Protein AF-A0A934UIN5-F1 (afdb_monomer_lite)

Secondary structure (DSSP, 8-state):
-HHHHHHHHHHHHHHHHHHHHHHTT-TTHHHHHHHHHHHHHHHHHHHHHHHH---HHHHHHHHHHHHHHHHHHHHHHHHHTTT-HHHHHHHHHHHHHHHHHHHHHHHHHHHHHHHHHHTT-

Sequence (121 aa):
MAPVLMVLVFIVFLTLSVLNLTVNKNDKFDLYILYGIVMSAMSICCFINYILRPTVVNLFAMIMVICFLLSDIFFVFNKYSHELLIFRLIRNTTQSLAYYFMARYFLLLKNNKRYNKLNHN

Radius of gyration: 17.08 Å; chains: 1; bounding box: 48×26×50 Å

pLDDT: mean 75.98, std 8.32, range [48.25, 90.38]

Structure (mmCIF, N/CA/C/O backbone):
data_AF-A0A934UIN5-F1
#
_entry.id   AF-A0A934UIN5-F1
#
loop_
_atom_site.group_PDB
_atom_site.id
_atom_site.type_symbol
_atom_site.label_atom_id
_atom_site.label_alt_id
_atom_site.label_comp_id
_atom_site.label_asym_id
_atom_site.label_entity_id
_atom_site.label_seq_id
_atom_site.pdbx_PDB_ins_code
_atom_site.Cartn_x
_atom_site.Cartn_y
_atom_site.Cartn_z
_atom_site.occupancy
_atom_site.B_iso_or_equiv
_atom_site.auth_seq_id
_atom_site.auth_comp_id
_atom_site.auth_asym_id
_atom_site.auth_atom_id
_atom_site.pdbx_PDB_model_num
ATOM 1 N N . MET A 1 1 ? 0.378 14.929 10.202 1.00 52.34 1 MET A N 1
ATOM 2 C CA . MET A 1 1 ? -0.060 15.010 8.786 1.00 52.34 1 MET A CA 1
ATOM 3 C C . MET A 1 1 ? 1.114 14.978 7.807 1.00 52.34 1 MET A C 1
ATOM 5 O O . MET A 1 1 ? 1.077 14.152 6.907 1.00 52.34 1 MET A O 1
ATOM 9 N N . ALA A 1 2 ? 2.177 15.767 8.017 1.00 58.66 2 ALA A N 1
ATOM 10 C CA . ALA A 1 2 ? 3.387 15.774 7.178 1.00 58.66 2 ALA A CA 1
ATOM 11 C C . ALA A 1 2 ? 3.982 14.390 6.800 1.00 58.66 2 ALA A C 1
ATOM 13 O O . ALA A 1 2 ? 4.235 14.181 5.615 1.00 58.66 2 ALA A O 1
ATOM 14 N N . PRO A 1 3 ? 4.144 13.410 7.718 1.00 68.00 3 PRO A N 1
ATOM 15 C CA . PRO A 1 3 ? 4.728 12.115 7.346 1.00 68.00 3 PRO A CA 1
ATOM 16 C C . PRO A 1 3 ? 3.817 11.289 6.427 1.00 68.00 3 PRO A C 1
ATOM 18 O O . PRO A 1 3 ? 4.299 10.594 5.543 1.00 68.00 3 PRO A O 1
ATOM 21 N N . VAL A 1 4 ? 2.494 11.402 6.583 1.00 64.25 4 VAL A N 1
ATOM 22 C CA . VAL A 1 4 ? 1.523 10.684 5.739 1.00 64.25 4 VAL A CA 1
ATOM 23 C C . VAL A 1 4 ? 1.521 11.257 4.322 1.00 64.25 4 VAL A C 1
ATOM 25 O O . VAL A 1 4 ? 1.500 10.503 3.355 1.00 64.25 4 VAL A O 1
ATOM 28 N N . LEU A 1 5 ? 1.604 12.585 4.199 1.00 69.69 5 LEU A N 1
ATOM 29 C CA . LEU A 1 5 ? 1.690 13.260 2.905 1.00 69.69 5 LEU A CA 1
ATOM 30 C C . LEU A 1 5 ? 2.989 12.898 2.167 1.00 69.69 5 LEU A C 1
ATOM 32 O O . LEU A 1 5 ? 2.958 12.636 0.970 1.00 69.69 5 LEU A O 1
ATOM 36 N N . MET A 1 6 ? 4.114 12.825 2.883 1.00 73.06 6 MET A N 1
ATOM 37 C CA . MET A 1 6 ? 5.400 12.422 2.307 1.00 73.06 6 MET A CA 1
ATOM 38 C C . MET A 1 6 ? 5.351 10.993 1.750 1.00 73.06 6 MET A C 1
ATOM 40 O O . MET A 1 6 ? 5.778 10.757 0.621 1.00 73.06 6 MET A O 1
ATOM 44 N N . VAL A 1 7 ? 4.773 10.053 2.509 1.00 70.62 7 VAL A N 1
ATOM 45 C CA . VAL A 1 7 ? 4.575 8.664 2.061 1.00 70.62 7 VAL A CA 1
ATOM 46 C C . VAL A 1 7 ? 3.653 8.607 0.841 1.00 70.62 7 VAL A C 1
ATOM 48 O O . VAL A 1 7 ? 3.939 7.879 -0.106 1.00 70.62 7 VAL A O 1
ATOM 51 N N . LEU A 1 8 ? 2.587 9.411 0.821 1.00 71.94 8 LEU A N 1
ATOM 52 C CA . LEU A 1 8 ? 1.665 9.491 -0.312 1.00 71.94 8 LEU A CA 1
ATOM 53 C C . LEU A 1 8 ? 2.375 9.955 -1.594 1.00 71.94 8 LEU A C 1
ATOM 55 O O . LEU A 1 8 ? 2.278 9.292 -2.623 1.00 71.94 8 LEU A O 1
ATOM 59 N N . VAL A 1 9 ? 3.119 11.065 -1.524 1.00 73.62 9 VAL A N 1
ATOM 60 C CA . VAL A 1 9 ? 3.866 11.618 -2.668 1.00 73.62 9 VAL A CA 1
ATOM 61 C C . VAL A 1 9 ? 4.907 10.619 -3.171 1.00 73.62 9 VAL A C 1
ATOM 63 O O . VAL A 1 9 ? 5.037 10.418 -4.378 1.00 73.62 9 VAL A O 1
ATOM 66 N N . PHE A 1 10 ? 5.599 9.941 -2.253 1.00 76.25 10 PHE A N 1
ATOM 67 C CA . PHE A 1 10 ? 6.572 8.909 -2.594 1.00 76.25 10 PHE A CA 1
ATOM 68 C C . PHE A 1 10 ? 5.933 7.736 -3.355 1.00 76.25 10 PHE A C 1
ATOM 70 O O . PHE A 1 10 ? 6.457 7.307 -4.381 1.00 76.25 10 PHE A O 1
ATOM 77 N N . ILE A 1 11 ? 4.763 7.261 -2.918 1.00 72.62 11 ILE A N 1
ATOM 78 C CA . ILE A 1 11 ? 4.034 6.173 -3.592 1.00 72.62 11 ILE A CA 1
ATOM 79 C C . ILE A 1 11 ? 3.545 6.602 -4.978 1.00 72.62 11 ILE A C 1
ATOM 81 O O . ILE A 1 11 ? 3.674 5.835 -5.934 1.00 72.62 11 ILE A O 1
ATOM 85 N N . VAL A 1 12 ? 3.025 7.824 -5.118 1.00 74.56 12 VAL A N 1
ATOM 86 C CA . VAL A 1 12 ? 2.583 8.356 -6.419 1.00 74.56 12 VAL A CA 1
ATOM 87 C C . VAL A 1 12 ? 3.756 8.428 -7.398 1.00 74.56 12 VAL A C 1
ATOM 89 O O . VAL A 1 12 ? 3.642 7.946 -8.526 1.00 74.56 12 VAL A O 1
ATOM 92 N N . PHE A 1 13 ? 4.904 8.947 -6.957 1.00 80.12 13 PHE A N 1
ATOM 93 C CA . PHE A 1 13 ? 6.120 9.010 -7.771 1.00 80.12 13 PHE A CA 1
ATOM 94 C C . PHE A 1 13 ? 6.579 7.620 -8.235 1.00 80.12 13 PHE A C 1
ATOM 96 O O . PHE A 1 13 ? 6.880 7.407 -9.416 1.00 80.12 13 PHE A O 1
ATOM 103 N N . LEU A 1 14 ? 6.585 6.649 -7.319 1.00 73.25 14 LEU A N 1
ATOM 104 C CA . LEU A 1 14 ? 6.948 5.275 -7.645 1.00 73.25 14 LEU A CA 1
ATOM 105 C C . LEU A 1 14 ? 5.963 4.630 -8.631 1.00 73.25 14 LEU A C 1
ATOM 107 O O . LEU A 1 14 ? 6.390 3.926 -9.545 1.00 73.25 14 LEU A O 1
ATOM 111 N N . THR A 1 15 ? 4.667 4.914 -8.502 1.00 69.69 15 THR A N 1
ATOM 112 C CA . THR A 1 15 ? 3.630 4.391 -9.407 1.00 69.69 15 THR A CA 1
ATOM 113 C C . THR A 1 15 ? 3.806 4.928 -10.830 1.00 69.69 15 THR A C 1
ATOM 115 O O . THR A 1 15 ? 3.761 4.157 -11.788 1.00 69.69 15 THR A O 1
ATOM 118 N N . LEU A 1 16 ? 4.088 6.229 -10.982 1.00 71.94 16 LEU A N 1
ATOM 119 C CA . LEU A 1 16 ? 4.391 6.841 -12.285 1.00 71.94 16 LEU A CA 1
ATOM 120 C C . LEU A 1 16 ? 5.654 6.241 -12.918 1.00 71.94 16 LEU A C 1
ATOM 122 O O . LEU A 1 16 ? 5.686 5.982 -14.121 1.00 71.94 16 LEU A O 1
ATOM 126 N N . SER A 1 17 ? 6.671 5.961 -12.101 1.00 74.81 17 SER A N 1
ATOM 127 C CA . SER A 1 17 ? 7.913 5.327 -12.557 1.00 74.81 17 SER A CA 1
ATOM 128 C C . SER A 1 17 ? 7.667 3.915 -13.103 1.00 74.81 17 SER A C 1
ATOM 130 O O . SER A 1 17 ? 8.157 3.572 -14.180 1.00 74.81 17 SER A O 1
ATOM 132 N N . VAL A 1 18 ? 6.860 3.110 -12.399 1.00 69.50 18 VAL A N 1
ATOM 133 C CA . VAL A 1 18 ? 6.463 1.759 -12.838 1.00 69.50 18 VAL A CA 1
ATOM 134 C C . VAL A 1 18 ? 5.651 1.794 -14.130 1.00 69.50 18 VAL A C 1
ATOM 136 O O . VAL A 1 18 ? 5.862 0.958 -15.016 1.00 69.50 18 VAL A O 1
ATOM 139 N N . LEU A 1 19 ? 4.728 2.751 -14.242 1.00 67.94 19 LEU A N 1
ATOM 140 C CA . LEU A 1 19 ? 3.887 2.902 -15.423 1.00 67.94 19 LEU A CA 1
ATOM 141 C C . LEU A 1 19 ? 4.747 3.199 -16.658 1.00 67.94 19 LEU A C 1
ATOM 143 O O . LEU A 1 19 ? 4.625 2.508 -17.667 1.00 67.94 19 LEU A O 1
ATOM 147 N N . ASN A 1 20 ? 5.688 4.140 -16.538 1.00 71.50 20 ASN A N 1
ATOM 148 C CA . ASN A 1 20 ? 6.601 4.506 -17.622 1.00 71.50 20 ASN A CA 1
ATOM 149 C C . ASN A 1 20 ? 7.514 3.335 -18.046 1.00 71.50 20 ASN A C 1
ATOM 151 O O . ASN A 1 20 ? 7.746 3.109 -19.232 1.00 71.50 20 ASN A O 1
ATOM 155 N N . LEU A 1 21 ? 7.983 2.534 -17.081 1.00 68.44 21 LEU A N 1
ATOM 156 C CA . LEU A 1 21 ? 8.758 1.313 -17.341 1.00 68.44 21 LEU A CA 1
ATOM 157 C C . LEU A 1 21 ? 7.955 0.246 -18.098 1.00 68.44 21 LEU A C 1
ATOM 159 O O . LEU A 1 21 ? 8.513 -0.451 -18.944 1.00 68.44 21 LEU A O 1
ATOM 163 N N . THR A 1 22 ? 6.662 0.120 -17.796 1.00 67.69 22 THR A N 1
ATOM 164 C CA . THR A 1 22 ? 5.790 -0.902 -18.389 1.00 67.69 22 THR A CA 1
ATOM 165 C C . THR A 1 22 ? 5.358 -0.552 -19.811 1.00 67.69 22 THR A C 1
ATOM 167 O O . THR A 1 22 ? 5.338 -1.444 -20.656 1.00 67.69 22 THR A O 1
ATOM 170 N N . VAL A 1 23 ? 5.095 0.731 -20.096 1.00 67.06 23 VAL A N 1
ATOM 171 C CA . VAL A 1 23 ? 4.791 1.235 -21.453 1.00 67.06 23 VAL A CA 1
ATOM 172 C C . VAL A 1 23 ? 5.918 0.905 -22.434 1.00 67.06 23 VAL A C 1
ATOM 174 O O . VAL A 1 23 ? 5.664 0.537 -23.574 1.00 67.06 23 VAL A O 1
ATOM 177 N N . ASN A 1 24 ? 7.171 1.019 -21.994 1.00 65.06 24 ASN A N 1
ATOM 178 C CA . ASN A 1 24 ? 8.313 1.009 -22.904 1.00 65.06 24 ASN A CA 1
ATOM 179 C C . ASN A 1 24 ? 8.824 -0.401 -23.270 1.00 65.06 24 ASN A C 1
ATOM 181 O O . ASN A 1 24 ? 9.740 -0.519 -24.080 1.00 65.06 24 ASN A O 1
ATOM 185 N N . LYS A 1 25 ? 8.326 -1.470 -22.623 1.00 64.69 25 LYS A N 1
ATOM 186 C CA . LYS A 1 25 ? 8.998 -2.788 -22.646 1.00 64.69 25 LYS A CA 1
ATOM 187 C C . LYS A 1 25 ? 8.112 -4.031 -22.795 1.00 64.69 25 LYS A C 1
ATOM 189 O O . LYS A 1 25 ? 8.685 -5.114 -22.855 1.00 64.69 25 LYS A O 1
ATOM 194 N N . ASN A 1 26 ? 6.777 -3.946 -22.814 1.00 63.16 26 ASN A N 1
ATOM 195 C CA . ASN A 1 26 ? 5.939 -5.156 -22.746 1.00 63.16 26 ASN A CA 1
ATOM 196 C C . ASN A 1 26 ? 4.723 -5.171 -23.687 1.00 63.16 26 ASN A C 1
ATOM 198 O O . ASN A 1 26 ? 3.853 -4.313 -23.591 1.00 63.16 26 ASN A O 1
ATOM 202 N N . ASP A 1 27 ? 4.574 -6.271 -24.435 1.00 61.88 27 ASP A N 1
ATOM 203 C CA . ASP A 1 27 ? 3.399 -6.596 -25.271 1.00 61.88 27 ASP A CA 1
ATOM 204 C C . ASP A 1 27 ? 2.132 -6.940 -24.457 1.00 61.88 27 ASP A C 1
ATOM 206 O O . ASP A 1 27 ? 1.035 -7.038 -24.996 1.00 61.88 27 ASP A O 1
ATOM 210 N N . LYS A 1 28 ? 2.254 -7.131 -23.134 1.00 65.94 28 LYS A N 1
ATOM 211 C CA . LYS A 1 28 ? 1.137 -7.441 -22.212 1.00 65.94 28 LYS A CA 1
ATOM 212 C C . LYS A 1 28 ? 0.653 -6.216 -21.432 1.00 65.94 28 LYS A C 1
ATOM 214 O O . LYS A 1 28 ? 0.300 -6.326 -20.256 1.00 65.94 28 LYS A O 1
ATOM 219 N N . PHE A 1 29 ? 0.689 -5.052 -22.071 1.00 67.69 29 PHE A N 1
ATOM 220 C CA . PHE A 1 29 ? 0.358 -3.757 -21.477 1.00 67.69 29 PHE A CA 1
ATOM 221 C C . PHE A 1 29 ? -1.050 -3.727 -20.843 1.00 67.69 29 PHE A C 1
ATOM 223 O O . PHE A 1 29 ? -1.213 -3.230 -19.727 1.00 67.69 29 PHE A O 1
ATOM 230 N N . ASP A 1 30 ? -2.033 -4.381 -21.471 1.00 71.69 30 ASP A N 1
ATOM 231 C CA . ASP A 1 30 ? -3.433 -4.397 -21.019 1.00 71.69 30 ASP A CA 1
ATOM 232 C C . ASP A 1 30 ? -3.640 -4.998 -19.621 1.00 71.69 30 ASP A C 1
ATOM 234 O O . ASP A 1 30 ? -4.419 -4.473 -18.822 1.00 71.69 30 ASP A O 1
ATOM 238 N N . LEU A 1 31 ? -2.916 -6.070 -19.275 1.00 71.81 31 LEU A N 1
ATOM 239 C CA . LEU A 1 31 ? -3.041 -6.708 -17.956 1.00 71.81 31 LEU A CA 1
ATOM 240 C C . LEU A 1 31 ? -2.528 -5.796 -16.836 1.00 71.81 31 LEU A C 1
ATOM 242 O O . LEU A 1 31 ? -3.091 -5.778 -15.741 1.00 71.81 31 LEU A O 1
ATOM 246 N N . TYR A 1 32 ? -1.477 -5.020 -17.112 1.00 71.94 32 TYR A N 1
ATOM 247 C CA . TYR A 1 32 ? -0.925 -4.063 -16.156 1.00 71.94 32 TYR A CA 1
ATOM 248 C C . TYR A 1 32 ? -1.827 -2.836 -15.986 1.00 71.94 32 TYR A C 1
ATOM 250 O O . TYR A 1 32 ? -1.966 -2.347 -14.864 1.00 71.94 32 TYR A O 1
ATOM 258 N N . ILE A 1 33 ? -2.488 -2.378 -17.056 1.00 72.75 33 ILE A N 1
ATOM 259 C CA . ILE A 1 33 ? -3.493 -1.308 -16.968 1.00 72.75 33 ILE A CA 1
ATOM 260 C C . ILE A 1 33 ? -4.687 -1.758 -16.127 1.00 72.75 33 ILE A C 1
ATOM 262 O O . ILE A 1 33 ? -5.054 -1.061 -15.180 1.00 72.75 33 ILE A O 1
ATOM 266 N N . LEU A 1 34 ? -5.269 -2.924 -16.434 1.00 77.06 34 LEU A N 1
ATOM 267 C CA . LEU A 1 34 ? -6.405 -3.470 -15.683 1.00 77.06 34 LEU A CA 1
ATOM 268 C C . LEU A 1 34 ? -6.066 -3.565 -14.190 1.00 77.06 34 LEU A C 1
ATOM 270 O O . LEU A 1 34 ? -6.836 -3.135 -13.333 1.00 77.06 34 LEU A O 1
ATOM 274 N N . TYR A 1 35 ? -4.875 -4.076 -13.887 1.00 74.94 35 TYR A N 1
ATOM 275 C CA . TYR A 1 35 ? -4.374 -4.184 -12.526 1.00 74.94 35 TYR A CA 1
ATOM 276 C C . TYR A 1 35 ? -4.229 -2.818 -11.829 1.00 74.94 35 TYR A C 1
ATOM 278 O O . TYR A 1 35 ? -4.686 -2.655 -10.696 1.00 74.94 35 TYR A O 1
ATOM 286 N N . GLY A 1 36 ? -3.672 -1.812 -12.512 1.00 72.69 36 GLY A N 1
ATOM 287 C CA . GLY A 1 36 ? -3.577 -0.442 -11.994 1.00 72.69 36 GLY A CA 1
ATOM 288 C C . GLY A 1 36 ? -4.945 0.202 -11.726 1.00 72.69 36 GLY A C 1
ATOM 289 O O . GLY A 1 36 ? -5.124 0.885 -10.714 1.00 72.69 36 GLY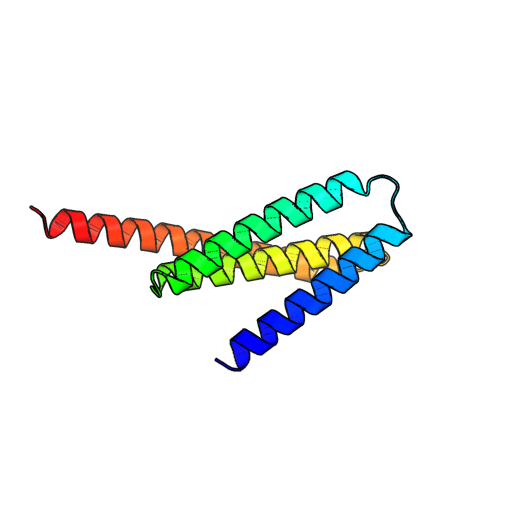 A O 1
ATOM 290 N N . ILE A 1 37 ? -5.942 -0.061 -12.576 1.00 79.31 37 ILE A N 1
ATOM 291 C CA . ILE A 1 37 ? -7.321 0.416 -12.383 1.00 79.31 37 ILE A CA 1
ATOM 292 C C . ILE A 1 37 ? -7.939 -0.219 -11.132 1.00 79.31 37 ILE A C 1
ATOM 294 O O . ILE A 1 37 ? -8.471 0.494 -10.283 1.00 79.31 37 ILE A O 1
ATOM 298 N N . VAL A 1 38 ? -7.822 -1.539 -10.968 1.00 81.75 38 VAL A N 1
ATOM 299 C CA . VAL A 1 38 ? -8.354 -2.240 -9.785 1.00 81.75 38 VAL A CA 1
ATOM 300 C C . VAL A 1 38 ? -7.708 -1.714 -8.501 1.00 81.75 38 VAL A C 1
ATOM 302 O O . VAL A 1 38 ? -8.408 -1.415 -7.530 1.00 81.75 38 VAL A O 1
ATOM 305 N N . MET A 1 39 ? -6.385 -1.538 -8.506 1.00 76.75 39 MET A N 1
ATOM 306 C CA . MET A 1 39 ? -5.650 -1.029 -7.346 1.00 76.75 39 MET A CA 1
ATOM 307 C C . MET A 1 39 ? -6.000 0.425 -7.012 1.00 76.75 39 MET A C 1
ATOM 309 O O . MET A 1 39 ? -6.175 0.764 -5.838 1.00 76.75 39 MET A O 1
ATOM 313 N N . SER A 1 40 ? -6.157 1.286 -8.020 1.00 77.25 40 SER A N 1
ATOM 314 C CA . SER A 1 40 ? -6.571 2.678 -7.804 1.00 77.25 40 SER A CA 1
ATOM 315 C C . SER A 1 40 ? -7.999 2.775 -7.260 1.00 77.25 40 SER A C 1
ATOM 317 O O . SER A 1 40 ? -8.219 3.506 -6.294 1.00 77.25 40 SER A O 1
ATOM 319 N N . ALA A 1 41 ? -8.941 1.976 -7.774 1.00 78.75 41 ALA A N 1
ATOM 320 C CA . ALA A 1 41 ? -10.304 1.903 -7.248 1.00 78.75 41 ALA A CA 1
ATOM 321 C C . ALA A 1 41 ? -10.328 1.462 -5.772 1.00 78.75 41 ALA A C 1
ATOM 323 O O . ALA A 1 41 ? -10.968 2.113 -4.944 1.00 78.75 41 ALA A O 1
ATOM 324 N N . MET A 1 42 ? -9.568 0.417 -5.415 1.00 78.81 42 MET A N 1
ATOM 325 C CA . MET A 1 42 ? -9.436 -0.049 -4.025 1.00 78.81 42 MET A CA 1
ATOM 326 C C . MET A 1 42 ? -8.873 1.034 -3.095 1.00 78.81 42 MET A C 1
ATOM 328 O O . MET A 1 42 ? -9.383 1.239 -1.989 1.00 78.81 42 MET A O 1
ATOM 332 N N . SER A 1 43 ? -7.854 1.764 -3.557 1.00 77.50 43 SER A N 1
ATOM 333 C CA . SER A 1 43 ? -7.258 2.872 -2.807 1.00 77.50 43 SER A CA 1
ATOM 334 C C . SER A 1 43 ? -8.251 4.009 -2.586 1.00 77.50 43 SER A C 1
ATOM 336 O O . SER A 1 43 ? -8.469 4.415 -1.444 1.00 77.50 43 SER A O 1
ATOM 338 N N . ILE A 1 44 ? -8.945 4.451 -3.639 1.00 77.81 44 ILE A N 1
ATOM 339 C CA . ILE A 1 44 ? -9.971 5.500 -3.555 1.00 77.81 44 ILE A CA 1
ATOM 340 C C . ILE A 1 44 ? -11.078 5.094 -2.575 1.00 77.81 44 ILE A C 1
ATOM 342 O O . ILE A 1 44 ? -11.444 5.884 -1.704 1.00 77.81 44 ILE A O 1
ATOM 346 N N . CYS A 1 45 ? -11.556 3.847 -2.636 1.00 77.19 45 CYS A N 1
ATOM 347 C CA . CYS A 1 45 ? -12.541 3.337 -1.683 1.00 77.19 45 CYS A CA 1
ATOM 348 C C . CYS A 1 45 ? -12.039 3.394 -0.231 1.00 77.19 45 CYS A C 1
ATOM 350 O O . CYS A 1 45 ? -12.792 3.803 0.656 1.00 77.19 45 CYS A O 1
ATOM 352 N N . CYS A 1 46 ? -10.786 3.015 0.042 1.00 74.88 46 CYS A N 1
ATOM 353 C CA . CYS A 1 46 ? -10.211 3.120 1.389 1.00 74.88 46 CYS A CA 1
ATOM 354 C C . CYS A 1 46 ? -10.057 4.576 1.853 1.00 74.88 46 CYS A C 1
ATOM 356 O O . CYS A 1 46 ? -10.391 4.887 2.999 1.00 74.88 46 CYS A O 1
ATOM 358 N N . PHE A 1 47 ? -9.614 5.474 0.971 1.00 74.19 47 PHE A N 1
ATOM 359 C CA . PHE A 1 47 ? -9.473 6.901 1.274 1.00 74.19 47 PHE A CA 1
ATOM 360 C C . PHE A 1 47 ? -10.817 7.563 1.585 1.00 74.19 47 PHE A C 1
ATOM 362 O O . PHE A 1 47 ? -10.942 8.245 2.604 1.00 74.19 47 PHE A O 1
ATOM 369 N N . ILE A 1 48 ? -11.837 7.314 0.759 1.00 75.00 48 ILE A N 1
ATOM 370 C CA . ILE A 1 48 ? -13.196 7.829 0.971 1.00 75.00 48 ILE A CA 1
ATOM 371 C C . ILE A 1 48 ? -13.755 7.318 2.303 1.00 75.00 48 ILE A C 1
ATOM 373 O O . ILE A 1 48 ? -14.276 8.103 3.094 1.00 75.00 48 ILE A O 1
ATOM 377 N N . ASN A 1 49 ? -13.597 6.023 2.597 1.00 73.56 49 ASN A N 1
ATOM 378 C CA . ASN A 1 49 ? -14.045 5.454 3.868 1.00 73.56 49 ASN A CA 1
ATOM 379 C C . ASN A 1 49 ? -13.338 6.091 5.069 1.00 73.56 49 ASN A C 1
ATOM 381 O O . ASN A 1 49 ? -13.981 6.378 6.080 1.00 73.56 49 ASN A O 1
ATOM 385 N N . TYR A 1 50 ? -12.031 6.337 4.979 1.00 73.19 50 TYR A N 1
ATOM 386 C CA . TYR A 1 50 ? -11.295 7.014 6.042 1.00 73.19 50 TYR A CA 1
ATOM 387 C C . TYR A 1 50 ? -11.776 8.451 6.268 1.00 73.19 50 TYR A C 1
ATOM 389 O O . TYR A 1 50 ? -11.952 8.848 7.417 1.00 73.19 50 TYR A O 1
ATOM 397 N N . ILE A 1 51 ? -12.035 9.205 5.197 1.00 70.94 51 ILE A N 1
ATOM 398 C CA . ILE A 1 51 ? -12.540 10.584 5.284 1.00 70.94 51 ILE A CA 1
ATOM 399 C C . ILE A 1 51 ? -13.955 10.615 5.877 1.00 70.94 51 ILE A C 1
ATOM 401 O O . ILE A 1 51 ? -14.229 11.429 6.755 1.00 70.94 51 ILE A O 1
ATOM 405 N N . LEU A 1 52 ? -14.839 9.708 5.449 1.00 72.50 52 LEU A N 1
ATOM 406 C CA . LEU A 1 52 ? -16.214 9.620 5.958 1.00 72.50 52 LEU A CA 1
ATOM 407 C C . LEU A 1 52 ? -16.274 9.163 7.419 1.00 72.50 52 LEU A C 1
ATOM 409 O O . LEU A 1 52 ? -17.164 9.573 8.163 1.00 72.50 52 LEU A O 1
ATOM 413 N N . ARG A 1 53 ? -15.368 8.269 7.830 1.00 73.12 53 ARG A N 1
ATOM 414 C CA . ARG A 1 53 ? -15.309 7.713 9.188 1.00 73.12 53 ARG A CA 1
ATOM 415 C C . ARG A 1 53 ? -13.849 7.537 9.614 1.00 73.12 53 ARG A C 1
ATOM 417 O O . ARG A 1 53 ? -13.313 6.431 9.464 1.00 73.12 53 ARG A O 1
ATOM 424 N N . PRO A 1 54 ? -13.210 8.576 10.185 1.00 70.31 54 PRO A N 1
ATOM 425 C CA . PRO A 1 54 ? -11.823 8.522 10.642 1.00 70.31 54 PRO A CA 1
ATOM 426 C C . PRO A 1 54 ? -11.722 7.700 11.932 1.00 70.31 54 PRO A C 1
ATOM 428 O O . PRO A 1 54 ? -11.556 8.208 13.036 1.00 70.31 54 PRO A O 1
ATOM 431 N N . THR A 1 55 ? -11.878 6.389 11.792 1.00 78.00 55 THR A N 1
ATOM 432 C CA . THR A 1 55 ? -11.745 5.416 12.875 1.00 78.00 55 THR A CA 1
ATOM 433 C C . THR A 1 55 ? -10.404 4.708 12.769 1.00 78.00 55 THR A C 1
ATOM 435 O O . THR A 1 55 ? -9.828 4.577 11.687 1.00 78.00 55 THR A O 1
ATOM 438 N N . VAL A 1 56 ? -9.926 4.179 13.896 1.00 76.62 56 VAL A N 1
ATOM 439 C CA . VAL A 1 56 ? -8.688 3.385 13.954 1.00 76.62 56 VAL A CA 1
ATOM 440 C C . VAL A 1 56 ? -8.743 2.186 12.993 1.00 76.62 56 VAL A C 1
ATOM 442 O O . VAL A 1 56 ? -7.740 1.826 12.388 1.00 76.62 56 VAL A O 1
ATOM 445 N N . VAL A 1 57 ? -9.935 1.622 12.772 1.00 79.38 57 VAL A N 1
ATOM 446 C CA . VAL A 1 57 ? -10.178 0.559 11.785 1.00 79.38 57 VAL A CA 1
ATOM 447 C C . VAL A 1 57 ? -9.823 1.026 10.371 1.00 79.38 57 VAL A C 1
ATOM 449 O O . VAL A 1 57 ? -9.083 0.346 9.664 1.00 79.38 57 VAL A O 1
ATOM 452 N N . ASN A 1 58 ? -10.281 2.213 9.976 1.00 77.50 58 ASN A N 1
ATOM 453 C CA . ASN A 1 58 ? -10.014 2.747 8.642 1.00 77.50 58 ASN A CA 1
ATOM 454 C C . ASN A 1 58 ? -8.553 3.196 8.469 1.00 77.50 58 ASN A C 1
ATOM 456 O O . ASN A 1 58 ? -8.038 3.114 7.357 1.00 77.50 58 ASN A O 1
ATOM 460 N N . LEU A 1 59 ? -7.853 3.576 9.548 1.00 79.19 59 LEU A N 1
ATOM 461 C CA . LEU A 1 59 ? -6.393 3.762 9.512 1.00 79.19 59 LEU A CA 1
ATOM 462 C C . LEU A 1 59 ? -5.669 2.465 9.150 1.00 79.19 59 LEU A C 1
ATOM 464 O O . LEU A 1 59 ? -4.824 2.467 8.258 1.00 79.19 59 LEU A O 1
ATOM 468 N N . PHE A 1 60 ? -6.015 1.352 9.804 1.00 81.12 60 PHE A N 1
ATOM 469 C CA . PHE A 1 60 ? -5.417 0.053 9.487 1.00 81.12 60 PHE A CA 1
ATOM 470 C C . PHE A 1 60 ? -5.715 -0.386 8.049 1.00 81.12 60 PHE A C 1
ATOM 472 O O . PHE A 1 60 ? -4.827 -0.924 7.390 1.00 81.12 60 PHE A O 1
ATOM 479 N N . ALA A 1 61 ? -6.917 -0.099 7.537 1.00 81.75 61 ALA A N 1
ATOM 480 C CA . ALA A 1 61 ? -7.264 -0.350 6.137 1.00 81.75 61 ALA A CA 1
ATOM 481 C C . ALA A 1 61 ? -6.411 0.481 5.163 1.00 81.75 61 ALA A C 1
ATOM 483 O O . ALA A 1 61 ? -5.886 -0.054 4.189 1.00 81.75 61 ALA A O 1
ATOM 484 N N . MET A 1 62 ? -6.211 1.771 5.448 1.00 82.44 62 MET A N 1
ATOM 485 C CA . MET A 1 62 ? -5.344 2.633 4.641 1.00 82.44 62 MET A CA 1
ATOM 486 C C . MET A 1 62 ? -3.890 2.154 4.631 1.00 82.44 62 MET A C 1
ATOM 488 O O . MET A 1 62 ? -3.290 2.049 3.564 1.00 82.44 62 MET A O 1
ATOM 492 N N . ILE A 1 63 ? -3.329 1.829 5.800 1.00 81.81 63 ILE A N 1
ATOM 493 C CA . ILE A 1 63 ? -1.946 1.341 5.907 1.00 81.81 63 ILE A CA 1
ATOM 494 C C . ILE A 1 63 ? -1.790 0.007 5.162 1.00 81.81 63 ILE A C 1
ATOM 496 O O . ILE A 1 63 ? -0.808 -0.183 4.451 1.00 81.81 63 ILE A O 1
ATOM 500 N N . MET A 1 64 ? -2.778 -0.888 5.257 1.00 87.62 64 MET A N 1
ATOM 501 C CA . MET A 1 64 ? -2.810 -2.139 4.494 1.00 87.62 64 MET A CA 1
ATOM 502 C C . MET A 1 64 ? -2.731 -1.885 2.982 1.00 87.62 64 MET A C 1
ATOM 504 O O . MET A 1 64 ? -1.884 -2.479 2.315 1.00 87.62 64 MET A O 1
ATOM 508 N N . VAL A 1 65 ? -3.575 -0.999 2.443 1.00 84.94 65 VAL A N 1
ATOM 509 C CA . VAL A 1 65 ? -3.570 -0.671 1.005 1.00 84.94 65 VAL A CA 1
ATOM 510 C C . VAL A 1 65 ? -2.248 -0.033 0.581 1.00 84.94 65 VAL A C 1
ATOM 512 O O . VAL A 1 65 ? -1.713 -0.378 -0.469 1.00 84.94 65 VAL A O 1
ATOM 515 N N . ILE A 1 66 ? -1.680 0.841 1.414 1.00 83.94 66 ILE A N 1
ATOM 516 C CA . ILE A 1 66 ? -0.358 1.433 1.183 1.00 83.94 66 ILE A CA 1
ATOM 517 C C . ILE A 1 66 ? 0.729 0.349 1.099 1.00 83.94 66 ILE A C 1
ATOM 519 O O . ILE A 1 66 ? 1.552 0.378 0.184 1.00 83.94 66 ILE A O 1
ATOM 523 N N . CYS A 1 67 ? 0.731 -0.623 2.015 1.00 87.06 67 CYS A N 1
ATOM 524 C CA . CYS A 1 67 ? 1.688 -1.729 1.988 1.00 87.06 67 CYS A CA 1
ATOM 525 C C . CYS A 1 67 ? 1.514 -2.628 0.755 1.00 87.06 67 CYS A C 1
ATOM 527 O O . CYS A 1 67 ? 2.520 -3.059 0.191 1.00 87.06 67 CYS A O 1
ATOM 529 N N . PHE A 1 68 ? 0.274 -2.878 0.318 1.00 84.44 68 PHE A N 1
ATOM 530 C CA . PHE A 1 68 ? 0.007 -3.608 -0.925 1.00 84.44 68 PHE A CA 1
ATOM 531 C C . PHE A 1 68 ? 0.544 -2.858 -2.144 1.00 84.44 68 PHE A C 1
ATOM 533 O O . PHE A 1 68 ? 1.376 -3.408 -2.858 1.00 84.44 68 PHE A O 1
ATOM 540 N N . LEU A 1 69 ? 0.192 -1.577 -2.305 1.00 84.50 69 LEU A N 1
ATOM 541 C CA . LEU A 1 69 ? 0.701 -0.735 -3.395 1.00 84.50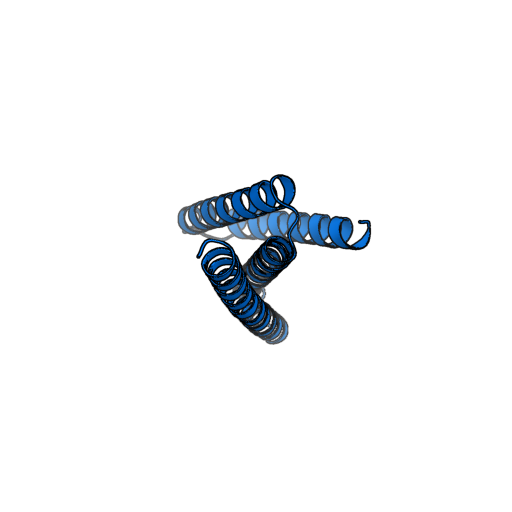 69 LEU A CA 1
ATOM 542 C C . LEU A 1 69 ? 2.232 -0.739 -3.454 1.00 84.50 69 LEU A C 1
ATOM 544 O O . LEU A 1 69 ? 2.815 -0.854 -4.530 1.00 84.50 69 LEU A O 1
ATOM 548 N N . LEU A 1 70 ? 2.890 -0.645 -2.295 1.00 82.44 70 LEU A N 1
ATOM 549 C CA . LEU A 1 70 ? 4.345 -0.675 -2.218 1.00 82.44 70 LEU A CA 1
ATOM 550 C C . LEU A 1 70 ? 4.905 -2.027 -2.686 1.00 82.44 70 LEU A C 1
ATOM 552 O O . LEU A 1 70 ? 5.814 -2.056 -3.514 1.00 82.44 70 LEU A O 1
ATOM 556 N N . SER A 1 71 ? 4.347 -3.138 -2.199 1.00 85.69 71 SER A N 1
ATOM 557 C CA . SER A 1 71 ? 4.749 -4.486 -2.620 1.00 85.69 71 SER A CA 1
ATOM 558 C C . SER A 1 71 ? 4.600 -4.682 -4.129 1.00 85.69 71 SER A C 1
ATOM 560 O O . SER A 1 71 ? 5.515 -5.181 -4.790 1.00 85.69 71 SER A O 1
ATOM 562 N N . ASP A 1 72 ? 3.488 -4.209 -4.681 1.00 82.06 72 ASP A N 1
ATOM 563 C CA . ASP A 1 72 ? 3.127 -4.363 -6.086 1.00 82.06 72 ASP A CA 1
ATOM 564 C C . ASP A 1 72 ? 4.065 -3.567 -7.002 1.00 82.06 72 ASP A C 1
ATOM 566 O O . ASP A 1 72 ? 4.581 -4.089 -7.992 1.00 82.06 72 ASP A O 1
ATOM 570 N N . ILE A 1 73 ? 4.390 -2.330 -6.625 1.00 82.44 73 ILE A N 1
ATOM 571 C CA . ILE A 1 73 ? 5.401 -1.509 -7.305 1.00 82.44 73 ILE A CA 1
ATOM 572 C C . ILE A 1 73 ? 6.749 -2.239 -7.334 1.00 82.44 73 ILE A C 1
ATOM 574 O O . ILE A 1 73 ? 7.370 -2.355 -8.394 1.00 82.44 73 ILE A O 1
ATOM 578 N N . PHE A 1 74 ? 7.197 -2.769 -6.190 1.00 81.69 74 PHE A N 1
ATOM 579 C CA . PHE A 1 74 ? 8.469 -3.490 -6.103 1.00 81.69 74 PHE A CA 1
ATOM 580 C C . PHE A 1 74 ? 8.452 -4.825 -6.850 1.00 81.69 74 PHE A C 1
ATOM 582 O O . PHE A 1 74 ? 9.488 -5.241 -7.370 1.00 81.69 74 PHE A O 1
ATOM 589 N N . PHE A 1 75 ? 7.299 -5.485 -6.965 1.00 79.56 75 PHE A N 1
ATOM 590 C CA . PHE A 1 75 ? 7.136 -6.658 -7.819 1.00 79.56 75 PHE A CA 1
ATOM 591 C C . PHE A 1 75 ? 7.401 -6.320 -9.285 1.00 79.56 75 PHE A C 1
ATOM 593 O O . PHE A 1 75 ? 8.186 -7.010 -9.942 1.00 79.56 75 PHE A O 1
ATOM 600 N N . VAL A 1 76 ? 6.789 -5.243 -9.780 1.00 76.94 76 VAL A N 1
ATOM 601 C CA . VAL A 1 76 ? 6.957 -4.816 -11.168 1.00 76.94 76 VAL A CA 1
ATOM 602 C C . VAL A 1 76 ? 8.391 -4.344 -11.419 1.00 76.94 76 VAL A C 1
ATOM 604 O O . VAL A 1 76 ? 9.016 -4.795 -12.378 1.00 76.94 76 VAL A O 1
ATOM 607 N N . PHE A 1 77 ? 8.967 -3.547 -10.516 1.00 74.50 77 PHE A N 1
ATOM 608 C CA . PHE A 1 77 ? 10.380 -3.156 -10.582 1.00 74.50 77 PHE A CA 1
ATOM 609 C C . PHE A 1 77 ? 11.327 -4.361 -10.601 1.00 74.50 77 PHE A C 1
ATOM 611 O O . PHE A 1 77 ? 12.227 -4.407 -11.434 1.00 74.50 77 PHE A O 1
ATOM 618 N N . ASN A 1 78 ? 11.116 -5.365 -9.743 1.00 76.31 78 ASN A N 1
ATOM 619 C CA . ASN A 1 78 ? 11.951 -6.570 -9.708 1.00 76.31 78 ASN A CA 1
ATOM 620 C C . ASN A 1 78 ? 11.949 -7.321 -11.048 1.00 76.31 78 ASN A C 1
ATOM 622 O O . ASN A 1 78 ? 12.971 -7.880 -11.437 1.00 76.31 78 ASN A O 1
ATOM 626 N N . LYS A 1 79 ? 10.812 -7.326 -11.755 1.00 72.50 79 LYS A N 1
ATOM 627 C CA . LYS A 1 79 ? 10.678 -7.978 -13.062 1.00 72.50 79 LYS A CA 1
ATOM 628 C C . LYS A 1 79 ? 11.456 -7.253 -14.168 1.00 72.50 79 LYS A C 1
ATOM 630 O O . LYS A 1 79 ? 11.944 -7.909 -15.080 1.00 72.50 79 LYS A O 1
ATOM 635 N N . TYR A 1 80 ? 11.583 -5.926 -14.097 1.00 69.06 80 TYR A N 1
ATOM 636 C CA . TYR A 1 80 ? 12.309 -5.135 -15.103 1.00 69.06 80 TYR A CA 1
ATOM 637 C C . TYR A 1 80 ? 13.777 -4.853 -14.742 1.00 69.06 80 TYR A C 1
ATOM 639 O O . TYR A 1 80 ? 14.568 -4.556 -15.637 1.00 69.06 80 TYR A O 1
ATOM 647 N N . SER A 1 81 ? 14.147 -4.959 -13.463 1.00 63.38 81 SER A N 1
ATOM 648 C CA . SER A 1 81 ? 15.489 -4.675 -12.941 1.00 63.38 81 SER A CA 1
ATOM 649 C C . SER A 1 81 ? 16.211 -5.961 -12.528 1.00 63.38 81 SER A C 1
ATOM 651 O O . SER A 1 81 ? 16.357 -6.223 -11.336 1.00 63.38 81 SER A O 1
ATOM 653 N N . HIS A 1 82 ? 16.642 -6.763 -13.511 1.00 64.44 82 HIS A N 1
ATOM 654 C CA . HIS A 1 82 ? 17.579 -7.900 -13.374 1.00 64.44 82 HIS A CA 1
ATOM 655 C C . HIS A 1 82 ? 17.368 -8.853 -12.171 1.00 64.44 82 HIS A C 1
ATOM 657 O O . HIS A 1 82 ? 18.321 -9.471 -11.709 1.00 64.44 82 HIS A O 1
ATOM 663 N N . GLU A 1 83 ? 16.141 -8.976 -11.652 1.00 64.62 83 GLU A N 1
ATOM 664 C CA . GLU A 1 83 ? 15.795 -9.809 -10.489 1.00 64.62 83 GLU A CA 1
ATOM 665 C C . GLU A 1 83 ? 16.704 -9.631 -9.257 1.00 64.62 83 GLU A C 1
ATOM 667 O O . GLU A 1 83 ? 17.074 -10.592 -8.577 1.00 64.62 83 GLU A O 1
ATOM 672 N N . LEU A 1 84 ? 17.056 -8.385 -8.930 1.00 73.81 84 LEU A N 1
ATOM 673 C CA . LEU A 1 84 ? 17.841 -8.091 -7.730 1.00 73.81 84 LEU A CA 1
ATOM 674 C C . LEU A 1 84 ? 17.146 -8.614 -6.460 1.00 73.81 84 LEU A C 1
ATOM 676 O O . LEU A 1 84 ? 16.019 -8.241 -6.126 1.00 73.81 84 LEU A O 1
ATOM 680 N N . LEU A 1 85 ? 17.880 -9.419 -5.688 1.00 76.19 85 LEU A N 1
ATOM 681 C CA . LEU A 1 85 ? 17.409 -10.079 -4.463 1.00 76.19 85 LEU A CA 1
ATOM 682 C C . LEU A 1 85 ? 16.784 -9.085 -3.462 1.00 76.19 85 LEU A C 1
ATOM 684 O O . LEU A 1 85 ? 15.790 -9.400 -2.810 1.00 76.19 85 LEU A O 1
ATOM 688 N N . ILE A 1 86 ? 17.310 -7.857 -3.408 1.00 77.81 86 ILE A N 1
ATOM 689 C CA . ILE A 1 86 ? 16.832 -6.765 -2.547 1.00 77.81 86 ILE A CA 1
ATOM 690 C C . ILE A 1 86 ? 15.365 -6.412 -2.842 1.00 77.81 86 ILE A C 1
ATOM 692 O O . ILE A 1 86 ? 14.561 -6.322 -1.914 1.00 77.81 86 ILE A O 1
ATOM 696 N N . PHE A 1 87 ? 14.979 -6.271 -4.115 1.00 77.00 87 PHE A N 1
ATOM 697 C CA . PHE A 1 87 ? 13.597 -5.933 -4.476 1.00 77.00 87 PHE A CA 1
ATOM 698 C C . PHE A 1 87 ? 12.634 -7.071 -4.147 1.00 77.00 87 PHE A C 1
ATOM 700 O O . PHE A 1 87 ? 11.528 -6.831 -3.659 1.00 77.00 87 PHE A O 1
ATOM 707 N N . ARG A 1 88 ? 13.074 -8.320 -4.330 1.00 79.88 88 ARG A N 1
ATOM 708 C CA . ARG A 1 88 ? 12.311 -9.505 -3.921 1.00 79.88 88 ARG A CA 1
ATOM 709 C C . ARG A 1 88 ? 12.056 -9.532 -2.414 1.00 79.88 88 ARG A C 1
ATOM 711 O O . ARG A 1 88 ? 10.967 -9.904 -1.978 1.00 79.88 88 ARG A O 1
ATOM 718 N N . LEU A 1 89 ? 13.051 -9.129 -1.629 1.00 83.44 89 LEU A N 1
ATOM 719 C CA . LEU A 1 89 ? 12.976 -9.086 -0.172 1.00 83.44 89 LEU A CA 1
ATOM 720 C C . LEU A 1 89 ? 12.014 -7.987 0.293 1.00 83.44 89 LEU A C 1
ATOM 722 O O .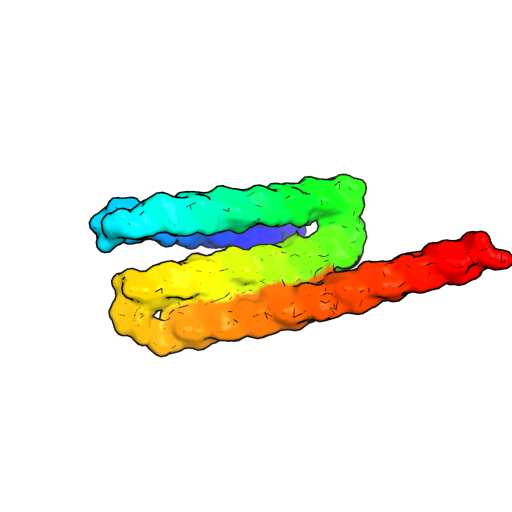 LEU A 1 89 ? 11.123 -8.273 1.087 1.00 83.44 89 LEU A O 1
ATOM 726 N N . ILE A 1 90 ? 12.119 -6.780 -0.275 1.00 85.06 90 ILE A N 1
ATOM 727 C CA . ILE A 1 90 ? 11.209 -5.658 0.012 1.00 85.06 90 ILE A CA 1
ATOM 728 C C . ILE A 1 90 ? 9.767 -6.014 -0.348 1.00 85.06 90 ILE A C 1
ATOM 730 O O . ILE A 1 90 ? 8.853 -5.762 0.436 1.00 85.06 90 ILE A O 1
ATOM 734 N N . ARG A 1 91 ? 9.545 -6.643 -1.507 1.00 86.56 91 ARG A N 1
ATOM 735 C CA . ARG A 1 91 ? 8.214 -7.118 -1.899 1.00 86.56 91 ARG A CA 1
ATOM 736 C C . AR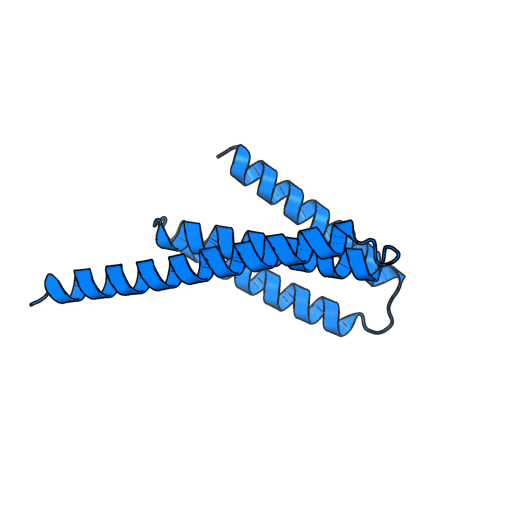G A 1 91 ? 7.634 -8.062 -0.849 1.00 86.56 91 ARG A C 1
ATOM 738 O O . ARG A 1 91 ? 6.517 -7.851 -0.388 1.00 86.56 91 ARG A O 1
ATOM 745 N N . ASN A 1 92 ? 8.392 -9.080 -0.446 1.00 85.94 92 ASN A N 1
ATOM 746 C CA . ASN A 1 92 ? 7.904 -10.073 0.506 1.00 85.94 92 ASN A CA 1
ATOM 747 C C . ASN A 1 92 ? 7.667 -9.475 1.904 1.00 85.94 92 ASN A C 1
ATOM 749 O O . ASN A 1 92 ? 6.688 -9.832 2.560 1.00 85.94 92 ASN A O 1
ATOM 753 N N . THR A 1 93 ? 8.519 -8.554 2.368 1.00 88.31 93 THR A N 1
ATOM 754 C CA . THR A 1 93 ? 8.342 -7.910 3.680 1.00 88.31 93 THR A CA 1
ATOM 755 C C . THR A 1 93 ? 7.136 -6.982 3.690 1.00 88.31 93 THR A C 1
ATOM 757 O O . THR A 1 93 ? 6.319 -7.065 4.604 1.00 88.31 93 THR A O 1
ATOM 760 N N . THR A 1 94 ? 6.971 -6.151 2.660 1.00 89.06 94 THR A N 1
ATOM 761 C CA . THR A 1 94 ? 5.813 -5.250 2.521 1.00 89.06 94 THR A CA 1
ATOM 762 C C . THR A 1 94 ? 4.506 -6.021 2.375 1.00 89.06 94 THR A C 1
ATOM 764 O O . THR A 1 94 ? 3.518 -5.656 3.009 1.00 89.06 94 THR A O 1
ATOM 767 N N . GLN A 1 95 ? 4.514 -7.137 1.643 1.00 89.44 95 GLN A N 1
ATOM 768 C CA . GLN A 1 95 ? 3.352 -8.015 1.522 1.00 89.44 95 GLN A CA 1
ATOM 769 C C . GLN A 1 95 ? 2.991 -8.674 2.859 1.00 89.44 95 GLN A C 1
ATOM 771 O O . GLN A 1 95 ? 1.827 -8.681 3.253 1.00 89.44 95 GLN A O 1
ATOM 776 N N . SER A 1 96 ? 3.985 -9.179 3.597 1.00 90.38 96 SER A N 1
ATOM 777 C CA . SER A 1 96 ? 3.779 -9.718 4.948 1.00 90.38 96 SER A CA 1
ATOM 778 C C . SER A 1 96 ? 3.198 -8.659 5.895 1.00 90.38 96 SER A C 1
ATOM 780 O O . SER A 1 96 ? 2.249 -8.921 6.638 1.00 90.38 96 SER A O 1
ATOM 782 N N . LEU A 1 97 ? 3.694 -7.422 5.801 1.00 88.19 97 LEU A N 1
ATOM 783 C CA . LEU A 1 97 ? 3.190 -6.293 6.580 1.00 88.19 97 LEU A CA 1
ATOM 784 C C . LEU A 1 97 ? 1.736 -5.949 6.218 1.00 88.19 97 LEU A C 1
ATOM 786 O O . LEU A 1 97 ? 0.919 -5.721 7.112 1.00 88.19 97 LEU A O 1
ATOM 790 N N . ALA A 1 98 ? 1.383 -5.983 4.929 1.00 89.62 98 ALA A N 1
ATOM 791 C CA . ALA A 1 98 ? 0.010 -5.785 4.469 1.00 89.62 98 ALA A CA 1
ATOM 792 C C . ALA A 1 98 ? -0.941 -6.829 5.078 1.00 89.62 98 ALA A C 1
ATOM 794 O O . ALA A 1 98 ? -1.984 -6.466 5.626 1.00 89.62 98 ALA A O 1
ATOM 795 N N . TYR A 1 99 ? -0.553 -8.109 5.079 1.00 89.75 99 TYR A N 1
ATOM 796 C CA . TYR A 1 99 ? -1.339 -9.176 5.707 1.00 89.75 99 TYR A CA 1
ATOM 797 C C . TYR A 1 99 ? -1.476 -9.008 7.223 1.00 89.75 99 TYR A C 1
ATOM 799 O O . TYR A 1 99 ? -2.553 -9.247 7.774 1.00 89.75 99 TYR A O 1
ATOM 807 N N . TYR A 1 100 ? -0.427 -8.546 7.905 1.00 89.94 100 TYR A N 1
ATOM 808 C CA . TYR A 1 100 ? -0.507 -8.230 9.331 1.00 89.94 100 TYR A CA 1
ATOM 809 C C . TYR A 1 100 ? -1.562 -7.147 9.611 1.00 89.94 100 TYR A C 1
ATOM 811 O O . TYR A 1 100 ? -2.407 -7.305 10.501 1.00 89.94 100 TYR A O 1
ATOM 819 N N . PHE A 1 101 ? -1.569 -6.068 8.824 1.00 87.50 101 PHE A N 1
ATOM 820 C CA . PHE A 1 101 ? -2.564 -5.004 8.969 1.00 87.50 101 PHE A CA 1
ATOM 821 C C . PHE A 1 101 ? -3.971 -5.449 8.569 1.00 87.50 101 PHE A C 1
ATOM 823 O O . PHE A 1 101 ? -4.931 -5.084 9.248 1.00 87.50 101 PHE A O 1
ATOM 830 N N . MET A 1 102 ? -4.098 -6.302 7.552 1.00 87.69 102 MET A N 1
ATOM 831 C CA . MET A 1 102 ? -5.365 -6.929 7.174 1.00 87.69 102 MET A CA 1
ATOM 832 C C . MET A 1 102 ? -5.952 -7.745 8.334 1.00 87.69 102 MET A C 1
ATOM 834 O O . MET A 1 102 ? -7.122 -7.580 8.686 1.00 87.69 102 MET A O 1
ATOM 838 N N . ALA A 1 103 ? -5.142 -8.578 8.993 1.00 87.56 103 ALA A N 1
ATOM 839 C CA . ALA A 1 103 ? -5.589 -9.358 10.146 1.00 87.56 103 ALA A CA 1
ATOM 840 C C . ALA A 1 103 ? -6.056 -8.452 11.300 1.00 87.56 103 ALA A C 1
ATOM 842 O O . ALA A 1 103 ? -7.126 -8.668 11.877 1.00 87.56 103 ALA A O 1
ATOM 843 N N . ARG A 1 104 ? -5.297 -7.390 11.606 1.00 86.25 104 ARG A N 1
ATOM 844 C CA . ARG A 1 104 ? -5.682 -6.392 12.620 1.00 86.25 104 ARG A CA 1
ATOM 845 C C . ARG A 1 104 ? -6.981 -5.670 12.259 1.00 86.25 104 ARG A C 1
ATOM 847 O O . ARG A 1 104 ? -7.831 -5.505 13.135 1.00 86.25 104 ARG A O 1
ATOM 854 N N . TYR A 1 105 ? -7.160 -5.301 10.991 1.00 86.00 105 TYR A N 1
ATOM 855 C CA . TYR A 1 105 ? -8.387 -4.691 10.480 1.00 86.00 105 TYR A CA 1
ATOM 856 C C . TYR A 1 105 ? -9.609 -5.581 10.744 1.00 86.00 105 TY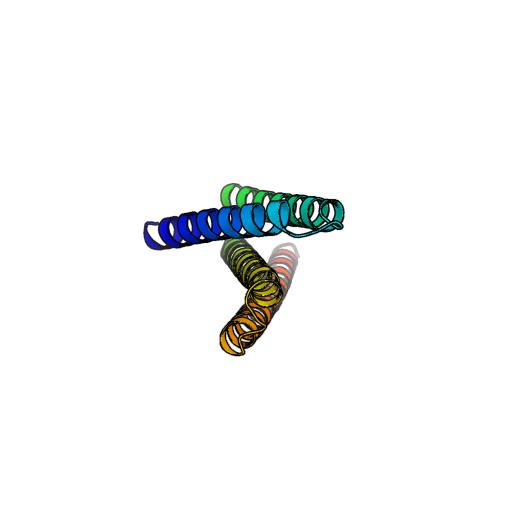R A C 1
ATOM 858 O O . TYR A 1 105 ? -10.575 -5.131 11.365 1.00 86.00 105 TYR A O 1
ATOM 866 N N . PHE A 1 106 ? -9.548 -6.863 10.366 1.00 84.00 106 PHE A N 1
ATOM 867 C CA . PHE A 1 106 ? -10.657 -7.800 10.582 1.00 84.00 106 PHE A CA 1
ATOM 868 C C . PHE A 1 106 ? -10.955 -8.047 12.065 1.00 84.00 106 PHE A C 1
ATOM 870 O O . PHE A 1 106 ? -12.125 -8.110 12.456 1.00 84.00 106 PHE A O 1
ATOM 877 N N . LEU A 1 107 ? -9.921 -8.154 12.905 1.00 86.31 107 LEU A N 1
ATOM 878 C CA . LEU A 1 107 ? -10.092 -8.325 14.350 1.00 86.31 107 LEU A CA 1
ATOM 879 C C . LEU A 1 107 ? -10.802 -7.124 14.987 1.00 86.31 107 LEU A C 1
ATOM 881 O O . LEU A 1 107 ? -11.739 -7.305 15.769 1.00 86.31 107 LEU A O 1
ATOM 885 N N . LEU A 1 108 ? -10.410 -5.901 14.623 1.00 83.69 108 LEU A N 1
ATOM 886 C CA . LEU A 1 108 ? -11.052 -4.687 15.131 1.00 83.69 108 LEU A CA 1
ATOM 887 C C . LEU A 1 108 ? -12.491 -4.543 14.625 1.00 83.69 108 LEU A C 1
ATOM 889 O O . LEU A 1 108 ? -13.379 -4.177 15.396 1.00 83.69 108 LEU A O 1
ATOM 893 N N . LEU A 1 109 ? -12.750 -4.895 13.362 1.00 81.69 109 LEU A N 1
ATOM 894 C CA . LEU A 1 109 ? -14.098 -4.892 12.794 1.00 81.69 109 LEU A CA 1
ATOM 895 C C . LEU A 1 109 ? -15.031 -5.854 13.552 1.00 81.69 109 LEU A C 1
ATOM 897 O O . LEU A 1 109 ? -16.170 -5.502 13.874 1.00 81.69 109 LEU A O 1
ATOM 901 N N . LYS A 1 110 ? -14.538 -7.058 13.877 1.00 83.56 110 LYS A N 1
ATOM 902 C CA . LYS A 1 110 ? -15.279 -8.063 14.655 1.00 83.56 110 LYS A CA 1
ATOM 903 C C . LYS A 1 110 ? -15.569 -7.577 16.077 1.00 83.56 110 LYS A C 1
ATOM 905 O O . LYS A 1 110 ? -16.696 -7.732 16.548 1.00 83.56 110 LYS A O 1
ATOM 910 N N . ASN A 1 111 ? -14.588 -6.964 16.739 1.00 78.88 111 ASN A N 1
ATOM 911 C CA . ASN A 1 111 ? -14.755 -6.432 18.093 1.00 78.88 111 ASN A CA 1
ATOM 912 C C . ASN A 1 111 ? -15.763 -5.275 18.142 1.00 78.88 111 ASN A C 1
ATOM 914 O O . ASN A 1 111 ? -16.644 -5.291 19.000 1.00 78.88 111 ASN A O 1
ATOM 918 N N . ASN A 1 112 ? -15.720 -4.342 17.184 1.00 75.81 112 ASN A N 1
ATOM 919 C CA . ASN A 1 112 ? -16.700 -3.251 17.097 1.00 75.81 112 ASN A CA 1
ATOM 920 C C . ASN A 1 112 ? -18.129 -3.76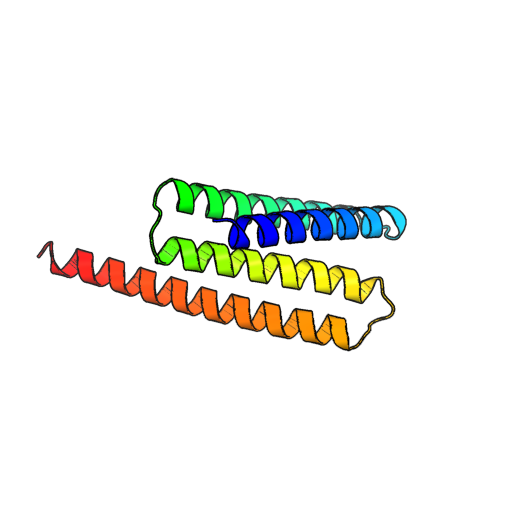3 16.872 1.00 75.81 112 ASN A C 1
ATOM 922 O O . ASN A 1 112 ? -19.066 -3.286 17.511 1.00 75.81 112 ASN A O 1
ATOM 926 N N . LYS A 1 113 ? -18.314 -4.778 16.013 1.00 74.50 113 LYS A N 1
ATOM 927 C CA . LYS A 1 113 ? -19.631 -5.415 15.832 1.00 74.50 113 LYS A CA 1
ATOM 928 C C . LYS A 1 113 ? -20.124 -6.099 17.110 1.00 74.50 113 LYS A C 1
ATOM 930 O O . LYS A 1 113 ? -21.307 -6.004 17.425 1.00 74.50 113 LYS A O 1
ATOM 935 N N . ARG A 1 114 ? -19.237 -6.777 17.850 1.00 71.69 114 ARG A N 1
ATOM 936 C CA . ARG A 1 114 ? -19.585 -7.438 19.120 1.00 71.69 114 ARG A CA 1
ATOM 937 C C . ARG A 1 114 ? -19.985 -6.426 20.197 1.00 71.69 114 ARG A C 1
ATOM 939 O O . ARG A 1 114 ? -20.957 -6.675 20.899 1.00 71.69 114 ARG A O 1
ATOM 946 N N . TYR A 1 115 ? -19.279 -5.299 20.292 1.00 65.12 115 TYR A N 1
ATOM 947 C CA . TYR A 1 115 ? -19.594 -4.222 21.233 1.00 65.12 115 TYR A CA 1
ATOM 948 C C . TYR A 1 115 ? -20.973 -3.602 20.956 1.00 65.12 115 TYR A C 1
ATOM 950 O O . TYR A 1 115 ? -21.812 -3.550 21.849 1.00 65.12 115 TYR A O 1
ATOM 958 N N . ASN A 1 116 ? -21.268 -3.257 19.697 1.00 69.06 116 ASN A N 1
ATOM 959 C CA . ASN A 1 116 ? -22.590 -2.734 19.326 1.00 69.06 116 ASN A CA 1
ATOM 960 C C . ASN A 1 116 ? -23.730 -3.736 19.568 1.00 69.06 116 ASN A C 1
ATOM 962 O O . ASN A 1 116 ? -24.847 -3.319 19.848 1.00 69.06 116 ASN A O 1
ATOM 966 N N . LYS A 1 117 ? -23.467 -5.047 19.485 1.00 70.12 117 LYS A N 1
ATOM 967 C CA . LYS A 1 117 ? -24.470 -6.083 19.774 1.00 70.12 117 LYS A CA 1
ATOM 968 C C . LYS A 1 117 ? -24.779 -6.219 21.274 1.00 70.12 117 LYS A C 1
ATOM 970 O O . LYS A 1 117 ? -25.889 -6.605 21.611 1.00 70.12 117 LYS A O 1
ATOM 975 N N . LEU A 1 118 ? -23.819 -5.924 22.155 1.00 68.25 118 LEU A N 1
ATOM 976 C CA . LEU A 1 118 ? -23.991 -5.991 23.614 1.00 68.25 118 LEU A CA 1
ATOM 977 C C . LEU A 1 118 ? -24.719 -4.768 24.188 1.00 68.25 118 LEU A C 1
ATOM 979 O O . LEU A 1 118 ? -25.409 -4.908 25.183 1.00 68.25 118 LEU A O 1
ATOM 983 N N . ASN A 1 119 ? -24.589 -3.598 23.558 1.00 61.88 119 ASN A N 1
ATOM 984 C CA . ASN A 1 119 ? -25.232 -2.360 24.020 1.00 61.88 119 ASN A CA 1
ATOM 985 C C . ASN A 1 119 ? -26.676 -2.177 23.517 1.00 61.88 119 ASN A C 1
ATOM 987 O O . ASN A 1 119 ? -27.314 -1.185 23.855 1.00 61.88 119 ASN A O 1
ATOM 991 N N . HIS A 1 120 ? -27.165 -3.076 22.662 1.00 58.06 120 HIS A N 1
ATOM 992 C CA . HIS A 1 120 ? -28.498 -2.997 22.053 1.00 58.06 120 HIS A CA 1
ATOM 993 C C . HIS A 1 120 ? -29.438 -4.119 22.534 1.00 58.06 120 HIS A C 1
ATOM 995 O O . HIS A 1 120 ? -30.450 -4.386 21.883 1.00 58.06 120 HIS A O 1
ATOM 1001 N N . ASN A 1 121 ? -29.069 -4.777 23.638 1.00 48.25 121 ASN A N 1
ATOM 1002 C CA . ASN A 1 121 ? -29.752 -5.896 24.285 1.00 48.25 121 ASN A CA 1
ATOM 1003 C C . ASN A 1 121 ? -29.900 -5.587 25.778 1.00 48.25 121 ASN A C 1
ATOM 1005 O O . ASN A 1 121 ? -30.913 -6.019 26.362 1.00 48.25 121 ASN A O 1
#

Foldseek 3Di:
DVVVVVLVVVLVVLVVVLLVLLVVDDPPNVVVVVVVVVLVVLQVVLVVVCVVPVDPLSVLSNLLSSLQSQLVSLVSVCVRPVNPPVSVVSNVVSNVVSVVSVVVSVVVVVVVVVVVVVVVD

Organism: NCBI:txid2793066